Protein AF-A0A973CA90-F1 (afdb_monomer_lite)

pLDDT: mean 86.33, std 10.41, range [51.06, 96.88]

Foldseek 3Di:
DADFDWDDDQQKIWGDDDPPGHDTDIDGQPVQLVVVVVVQVVCLVVVFQAAAEEAEAPPLCLVVNLVNCQVHPDQEDEDEQDHPHDGDPDGLVVLDDLAHEYEYEQCLNPDLSNLVSQLVSSVVVRHYYYYYNDPVSCVVSPPHPGDHFYWYRGNVHIDGDD

Radius of gyration: 15.31 Å; chains: 1; bounding box: 35×30×43 Å

Structure (mmCIF, N/CA/C/O backbone):
data_AF-A0A973CA90-F1
#
_entry.id   AF-A0A973CA90-F1
#
loop_
_atom_site.group_PDB
_atom_site.id
_atom_site.type_symbol
_atom_site.label_atom_id
_atom_site.label_alt_id
_atom_site.label_comp_id
_atom_site.label_asym_id
_atom_site.label_entity_id
_atom_site.label_seq_id
_atom_site.pdbx_PDB_ins_code
_atom_site.Cartn_x
_atom_site.Cartn_y
_atom_site.Cartn_z
_atom_site.occupancy
_atom_site.B_iso_or_equiv
_atom_site.auth_seq_id
_atom_site.auth_comp_id
_atom_site.auth_asym_id
_atom_site.auth_atom_id
_atom_site.pdbx_PDB_model_num
ATOM 1 N N . MET A 1 1 ? 12.118 11.263 -13.639 1.00 51.06 1 MET A N 1
ATOM 2 C CA . MET A 1 1 ? 12.521 9.990 -14.279 1.00 51.06 1 MET A CA 1
ATOM 3 C C . MET A 1 1 ? 11.232 9.220 -14.529 1.00 51.06 1 MET A C 1
ATOM 5 O O . MET A 1 1 ? 10.429 9.176 -13.609 1.00 51.06 1 MET A O 1
ATOM 9 N N . LEU A 1 2 ? 10.962 8.745 -15.747 1.00 58.16 2 LEU A N 1
ATOM 10 C CA . LEU A 1 2 ? 9.747 7.962 -16.027 1.00 58.16 2 LEU A CA 1
ATOM 11 C C . LEU A 1 2 ? 9.905 6.545 -15.442 1.00 58.16 2 LEU A C 1
ATOM 13 O O . LEU A 1 2 ? 11.022 6.023 -15.405 1.00 58.16 2 LEU A O 1
ATOM 17 N N . GLU A 1 3 ? 8.818 5.939 -14.959 1.00 64.81 3 GLU A N 1
ATOM 18 C CA . GLU A 1 3 ? 8.842 4.562 -14.450 1.00 64.81 3 GLU A CA 1
ATOM 19 C C . GLU A 1 3 ? 9.157 3.559 -15.566 1.00 64.81 3 GLU A C 1
ATOM 21 O O . GLU A 1 3 ? 8.704 3.714 -16.702 1.00 64.81 3 GLU A O 1
ATOM 26 N N . ARG A 1 4 ? 9.914 2.501 -15.243 1.00 72.31 4 ARG A N 1
ATOM 27 C CA . ARG A 1 4 ? 10.172 1.406 -16.190 1.00 72.31 4 ARG A CA 1
ATOM 28 C C . ARG A 1 4 ? 8.860 0.677 -16.503 1.00 72.31 4 ARG A C 1
ATOM 30 O O . ARG A 1 4 ? 8.142 0.342 -15.559 1.00 72.31 4 ARG A O 1
ATOM 37 N N . PRO A 1 5 ? 8.563 0.362 -17.777 1.00 79.38 5 PRO A N 1
ATOM 38 C CA . PRO A 1 5 ? 7.422 -0.479 -18.103 1.00 79.38 5 PRO A CA 1
ATOM 39 C C . PRO A 1 5 ? 7.599 -1.868 -17.483 1.00 79.38 5 PRO A C 1
ATOM 41 O O . PRO A 1 5 ? 8.672 -2.477 -17.561 1.00 79.38 5 PRO A O 1
ATOM 44 N N . ILE A 1 6 ? 6.527 -2.370 -16.871 1.00 87.75 6 ILE A N 1
ATOM 45 C CA . ILE A 1 6 ? 6.492 -3.691 -16.246 1.00 87.75 6 ILE A CA 1
ATOM 46 C C . ILE A 1 6 ? 5.292 -4.496 -16.733 1.00 87.75 6 ILE A C 1
ATOM 48 O O . ILE A 1 6 ? 4.245 -3.934 -17.050 1.00 87.75 6 ILE A O 1
ATOM 52 N N . SER A 1 7 ? 5.425 -5.819 -16.709 1.00 90.12 7 SER A N 1
ATOM 53 C CA . SER A 1 7 ? 4.293 -6.744 -16.793 1.00 90.12 7 SER A CA 1
ATOM 54 C C . SER A 1 7 ? 4.253 -7.642 -15.561 1.00 90.12 7 SER A C 1
ATOM 56 O O . SER A 1 7 ? 5.306 -8.042 -15.055 1.00 90.12 7 SER A O 1
ATOM 58 N N . ILE A 1 8 ? 3.052 -7.992 -15.105 1.00 91.62 8 ILE A N 1
ATOM 59 C CA . ILE A 1 8 ? 2.839 -8.788 -13.892 1.00 91.62 8 ILE A CA 1
ATOM 60 C C . ILE A 1 8 ? 2.206 -10.129 -14.258 1.00 91.62 8 ILE A C 1
ATOM 62 O O . ILE A 1 8 ? 1.291 -10.202 -15.073 1.00 91.62 8 ILE A O 1
ATOM 66 N N . SER A 1 9 ? 2.719 -11.208 -13.675 1.00 90.00 9 SER A N 1
ATOM 67 C CA . SER A 1 9 ? 2.190 -12.565 -13.820 1.00 90.00 9 SER A CA 1
ATOM 68 C C . SER A 1 9 ? 2.146 -13.228 -12.448 1.00 90.00 9 SER A C 1
ATOM 70 O O . SER A 1 9 ? 3.159 -13.717 -11.941 1.00 90.00 9 SER A O 1
ATOM 72 N N . GLY A 1 10 ? 0.970 -13.193 -11.817 1.00 90.56 10 GLY A N 1
ATOM 73 C CA . GLY A 1 10 ? 0.825 -13.548 -10.407 1.00 90.56 10 GLY A CA 1
ATOM 74 C C . GLY A 1 10 ? 1.691 -12.636 -9.540 1.00 90.56 10 GLY A C 1
ATOM 75 O O . GLY A 1 10 ? 1.584 -11.419 -9.610 1.00 90.56 10 GLY A O 1
ATOM 76 N N . THR A 1 11 ? 2.594 -13.217 -8.754 1.00 93.44 11 THR A N 1
ATOM 77 C CA . THR A 1 11 ? 3.511 -12.465 -7.881 1.00 93.44 11 THR A CA 1
ATOM 78 C C . THR A 1 11 ? 4.819 -12.060 -8.562 1.00 93.44 11 THR A C 1
ATOM 80 O O . THR A 1 11 ? 5.663 -11.416 -7.941 1.00 93.44 11 THR A O 1
ATOM 83 N N . THR A 1 12 ? 5.020 -12.441 -9.827 1.00 93.94 12 THR A N 1
ATOM 84 C CA . THR A 1 12 ? 6.248 -12.141 -10.567 1.00 93.94 12 THR A CA 1
ATOM 85 C C . THR A 1 12 ? 6.097 -10.870 -11.390 1.00 93.94 12 THR A C 1
ATOM 87 O O . THR A 1 12 ? 5.182 -10.748 -12.205 1.00 93.94 12 THR A O 1
ATOM 90 N N . VAL A 1 13 ? 7.046 -9.951 -11.225 1.00 91.69 13 VAL A N 1
ATOM 91 C CA . VAL A 1 13 ? 7.187 -8.738 -12.033 1.00 91.69 13 VAL A CA 1
ATOM 92 C C . VAL A 1 13 ? 8.299 -8.933 -13.049 1.00 91.69 13 VAL A C 1
ATOM 94 O O . VAL A 1 13 ? 9.400 -9.377 -12.716 1.00 91.69 13 VAL A O 1
ATOM 97 N N . HIS A 1 14 ? 8.009 -8.572 -14.292 1.00 90.31 14 HIS A N 1
ATOM 98 C CA . HIS A 1 14 ? 8.964 -8.526 -15.385 1.00 90.31 14 HIS A CA 1
ATOM 99 C C . HIS A 1 14 ? 9.279 -7.063 -15.679 1.00 90.31 14 HIS A C 1
ATOM 101 O O . HIS A 1 14 ? 8.401 -6.316 -16.104 1.00 90.31 14 HIS A O 1
ATOM 107 N N . PHE A 1 15 ? 10.523 -6.663 -15.446 1.00 85.31 15 PHE A N 1
ATOM 108 C CA . PHE A 1 15 ? 11.026 -5.343 -15.802 1.00 85.31 15 PHE A CA 1
ATOM 109 C C . PHE A 1 15 ? 11.533 -5.394 -17.238 1.00 85.31 15 PHE A C 1
ATOM 111 O O . PHE A 1 15 ? 12.449 -6.169 -17.535 1.00 85.31 15 PHE A O 1
ATOM 118 N N . HIS A 1 16 ? 10.922 -4.603 -18.118 1.00 82.94 16 HIS A N 1
ATOM 119 C CA . HIS A 1 16 ? 11.311 -4.546 -19.521 1.00 82.94 16 HIS A CA 1
ATOM 120 C C . HIS A 1 16 ? 12.489 -3.589 -19.731 1.00 82.94 16 HIS A C 1
ATOM 122 O O . HIS A 1 16 ? 12.628 -2.587 -19.023 1.00 82.94 16 HIS A O 1
ATOM 128 N N . ALA A 1 17 ? 13.337 -3.924 -20.703 1.00 73.88 17 ALA A N 1
ATOM 129 C CA . ALA A 1 17 ? 14.469 -3.103 -21.121 1.00 73.88 17 ALA A CA 1
ATOM 130 C C . ALA A 1 17 ? 14.044 -1.680 -21.545 1.00 73.88 17 ALA A C 1
ATOM 132 O O . ALA A 1 17 ? 12.934 -1.471 -22.039 1.00 73.88 17 ALA A O 1
ATOM 133 N N . TRP A 1 18 ? 14.957 -0.718 -21.389 1.00 68.62 18 TRP A N 1
ATOM 134 C CA . TRP A 1 18 ? 14.816 0.664 -21.873 1.00 68.62 18 TRP A CA 1
ATOM 135 C C . TRP A 1 18 ? 16.086 1.089 -22.620 1.00 68.62 18 TRP A C 1
ATOM 137 O O . TRP A 1 18 ? 17.077 0.364 -22.599 1.00 68.62 18 TRP A O 1
ATOM 147 N N . ASP A 1 19 ? 16.081 2.273 -23.235 1.00 55.19 19 ASP A N 1
ATOM 148 C CA . ASP A 1 19 ? 17.021 2.738 -24.269 1.00 55.19 19 ASP A CA 1
ATOM 149 C C . ASP A 1 19 ? 18.511 2.664 -23.873 1.00 55.19 19 ASP A C 1
ATOM 151 O O . ASP A 1 19 ? 19.387 2.695 -24.736 1.00 55.19 19 ASP A O 1
ATOM 155 N N . HIS A 1 20 ? 18.815 2.518 -22.578 1.00 56.94 20 HIS A N 1
ATOM 156 C CA . HIS A 1 20 ? 20.174 2.397 -22.041 1.00 56.94 20 HIS A CA 1
ATOM 157 C C . HIS A 1 20 ? 20.393 1.211 -21.078 1.00 56.94 20 HIS A C 1
ATOM 159 O O . HIS A 1 20 ? 21.492 1.068 -20.548 1.00 56.94 20 HIS A O 1
ATOM 165 N N . ASP A 1 21 ? 19.386 0.360 -20.845 1.00 57.66 21 ASP A N 1
ATOM 166 C CA . ASP A 1 21 ? 19.484 -0.826 -19.981 1.00 57.66 21 ASP A CA 1
ATOM 167 C C . ASP A 1 21 ? 18.847 -2.033 -20.684 1.00 57.66 21 ASP A C 1
ATOM 169 O O . ASP A 1 21 ? 17.631 -2.099 -20.867 1.00 57.66 21 ASP A O 1
ATOM 173 N N . THR A 1 22 ? 19.687 -2.965 -21.136 1.00 54.91 22 THR A N 1
ATOM 174 C CA . THR A 1 22 ? 19.322 -4.051 -22.063 1.00 54.91 22 THR A CA 1
ATOM 175 C C . THR A 1 22 ? 18.826 -5.321 -21.366 1.00 54.91 22 THR A C 1
ATOM 177 O O . THR A 1 22 ? 18.428 -6.279 -22.032 1.00 54.91 22 THR A O 1
ATOM 180 N N . GLY A 1 23 ? 18.836 -5.357 -20.032 1.00 62.25 23 GLY A N 1
ATOM 181 C CA . GLY A 1 23 ? 18.444 -6.527 -19.255 1.00 62.25 23 GLY A CA 1
ATOM 182 C C . GLY A 1 23 ? 16.948 -6.576 -18.955 1.00 62.25 23 GLY A C 1
ATOM 183 O O . GLY A 1 23 ? 16.431 -5.765 -18.190 1.00 62.25 23 GLY A O 1
ATOM 184 N N . ASN A 1 24 ? 16.254 -7.593 -19.471 1.00 71.50 24 ASN A N 1
ATOM 185 C CA . ASN A 1 24 ? 14.981 -8.003 -18.881 1.00 71.50 24 ASN A CA 1
ATOM 186 C C . ASN A 1 24 ? 15.274 -8.705 -17.552 1.00 71.50 24 ASN A C 1
ATOM 188 O O . ASN A 1 24 ? 15.920 -9.755 -17.527 1.00 71.50 24 ASN A O 1
ATOM 192 N N . HIS A 1 25 ? 14.769 -8.158 -16.452 1.00 83.31 25 HIS A N 1
ATOM 193 C CA . HIS A 1 25 ? 14.939 -8.749 -15.127 1.00 83.31 25 HIS A CA 1
ATOM 194 C C . HIS A 1 25 ? 13.590 -9.170 -14.560 1.00 83.31 25 HIS A C 1
ATOM 196 O O . HIS A 1 25 ? 12.571 -8.520 -14.788 1.00 83.31 25 HIS A O 1
ATOM 202 N N . LYS A 1 26 ? 13.581 -10.279 -13.821 1.00 88.62 26 LYS A N 1
ATOM 203 C CA . LYS A 1 26 ? 12.391 -10.770 -13.126 1.00 88.62 26 LYS A CA 1
ATOM 204 C C . LYS A 1 26 ? 12.610 -10.699 -11.626 1.00 88.62 26 LYS A C 1
ATOM 206 O O . LYS A 1 26 ? 13.701 -11.007 -11.149 1.00 88.62 26 LYS A O 1
ATOM 211 N N . HIS A 1 27 ? 11.565 -10.335 -10.900 1.00 90.38 27 HIS A N 1
ATOM 212 C CA . HIS A 1 27 ? 11.535 -10.398 -9.446 1.00 90.38 27 HIS A CA 1
ATOM 213 C C . HIS A 1 27 ? 10.233 -11.057 -9.001 1.00 90.38 27 HIS A C 1
ATOM 215 O O . HIS A 1 27 ? 9.169 -10.701 -9.501 1.00 90.38 27 HIS A O 1
ATOM 221 N N . ASP A 1 28 ? 10.319 -12.023 -8.090 1.00 93.38 28 ASP A N 1
ATOM 222 C CA . ASP A 1 28 ? 9.153 -12.718 -7.547 1.00 93.38 28 ASP A CA 1
ATOM 223 C C . ASP A 1 28 ? 8.871 -12.242 -6.120 1.00 93.38 28 ASP A C 1
ATOM 225 O O . ASP A 1 28 ? 9.623 -12.546 -5.195 1.00 93.38 28 ASP A O 1
ATOM 229 N N . PHE A 1 29 ? 7.755 -11.535 -5.953 1.00 94.88 29 PHE A N 1
ATOM 230 C CA . PHE A 1 29 ? 7.283 -11.006 -4.675 1.00 94.88 29 PHE A CA 1
ATOM 231 C C . PHE A 1 29 ? 6.492 -12.036 -3.856 1.00 94.88 29 PHE A C 1
ATOM 233 O O . PHE A 1 29 ? 5.870 -11.678 -2.859 1.00 94.88 29 PHE A O 1
ATOM 240 N N . LYS A 1 30 ? 6.475 -13.324 -4.231 1.00 95.00 30 LYS A N 1
ATOM 241 C CA . LYS A 1 30 ? 5.654 -14.350 -3.562 1.00 95.00 30 LYS A CA 1
ATOM 242 C C . LYS A 1 30 ? 5.799 -14.358 -2.041 1.00 95.00 30 LYS A C 1
ATOM 244 O O . LYS A 1 30 ? 4.798 -14.422 -1.331 1.00 95.00 30 LYS A O 1
ATOM 249 N N . LYS A 1 31 ? 7.036 -14.294 -1.540 1.00 95.25 31 LYS A N 1
ATOM 250 C CA . LYS A 1 31 ? 7.311 -14.284 -0.093 1.00 95.25 31 LYS A CA 1
ATOM 251 C C . LYS A 1 31 ? 6.812 -13.003 0.575 1.00 95.25 31 LYS A C 1
ATOM 253 O O . LYS A 1 31 ? 6.292 -13.064 1.685 1.00 95.25 31 LYS A O 1
ATOM 258 N N . ASP A 1 32 ? 6.923 -11.877 -0.117 1.00 95.75 32 ASP A N 1
ATOM 259 C CA . ASP A 1 32 ? 6.518 -10.563 0.383 1.00 95.75 32 ASP A CA 1
ATOM 260 C C . ASP A 1 32 ? 4.994 -10.454 0.460 1.00 95.75 32 ASP A C 1
ATOM 262 O O . ASP A 1 32 ? 4.455 -10.015 1.475 1.00 95.75 32 ASP A O 1
ATOM 266 N N . VAL A 1 33 ? 4.294 -10.958 -0.564 1.00 95.31 33 VAL A N 1
ATOM 267 C CA . VAL A 1 33 ? 2.831 -11.089 -0.569 1.00 95.31 33 VAL A CA 1
ATOM 268 C C . VAL A 1 33 ? 2.378 -11.994 0.576 1.00 95.31 33 VAL A C 1
ATOM 270 O O . VAL A 1 33 ? 1.536 -11.589 1.369 1.00 95.31 33 VAL A O 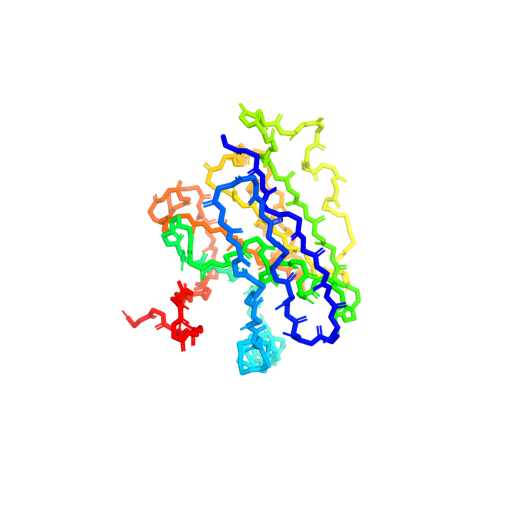1
ATOM 273 N N . GLN A 1 34 ? 2.976 -13.182 0.737 1.00 94.69 34 GLN A N 1
ATOM 274 C CA . GLN A 1 34 ? 2.638 -14.103 1.834 1.00 94.69 34 GLN A CA 1
ATOM 275 C C . GLN A 1 34 ? 2.848 -13.477 3.218 1.00 94.69 34 GLN A C 1
ATOM 277 O O . GLN A 1 34 ? 2.018 -13.648 4.118 1.00 94.69 34 GLN A O 1
ATOM 282 N N . MET A 1 35 ? 3.945 -12.741 3.394 1.00 94.75 35 MET A N 1
ATOM 283 C CA . MET A 1 35 ? 4.223 -12.032 4.634 1.00 94.75 35 MET A CA 1
ATOM 284 C C . MET A 1 35 ? 3.173 -10.952 4.905 1.00 94.75 35 MET A C 1
ATOM 286 O O . MET A 1 35 ? 2.634 -10.902 6.012 1.00 94.75 35 MET A O 1
ATOM 290 N N . LEU A 1 36 ? 2.850 -10.120 3.912 1.00 94.81 36 LEU A N 1
ATOM 291 C CA . LEU A 1 36 ? 1.846 -9.072 4.070 1.00 94.81 36 LEU A CA 1
ATOM 292 C C . LEU A 1 36 ? 0.455 -9.660 4.342 1.00 94.81 36 LEU A C 1
ATOM 294 O O . LEU A 1 36 ? -0.215 -9.209 5.266 1.00 94.81 36 LEU A O 1
ATOM 298 N N . SER A 1 37 ? 0.050 -10.718 3.634 1.00 92.88 37 SER A N 1
ATOM 299 C CA . SER A 1 37 ? -1.210 -11.426 3.898 1.00 92.88 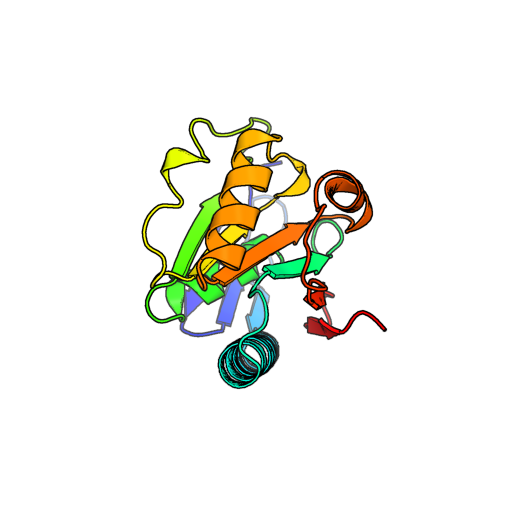37 SER A CA 1
ATOM 300 C C . SER A 1 37 ? -1.278 -11.966 5.327 1.00 92.88 37 SER A C 1
ATOM 302 O O . SER A 1 37 ? -2.325 -11.884 5.967 1.00 92.88 37 SER A O 1
ATOM 304 N N . THR A 1 38 ? -0.161 -12.472 5.859 1.00 93.00 38 THR A N 1
ATOM 305 C CA . THR A 1 38 ? -0.075 -12.930 7.256 1.00 93.00 38 THR A CA 1
ATOM 306 C C . THR A 1 38 ? -0.240 -11.765 8.233 1.00 93.00 38 THR A C 1
ATOM 308 O O . THR A 1 38 ? -0.975 -11.878 9.212 1.00 93.00 38 THR A O 1
ATOM 311 N N . VAL A 1 39 ? 0.409 -10.626 7.967 1.00 92.69 39 VAL A N 1
ATOM 312 C CA . VAL A 1 39 ? 0.262 -9.402 8.772 1.00 92.69 39 VAL A CA 1
ATOM 313 C C . VAL A 1 39 ? -1.189 -8.926 8.770 1.00 92.69 39 VAL A C 1
ATOM 315 O O . VAL A 1 39 ? -1.758 -8.736 9.840 1.00 92.69 39 VAL A O 1
ATOM 318 N N . ILE A 1 40 ? -1.797 -8.799 7.591 1.00 90.94 40 ILE A N 1
ATOM 319 C CA . ILE A 1 40 ? -3.189 -8.374 7.432 1.00 90.94 40 ILE A CA 1
ATOM 320 C C . ILE A 1 40 ? -4.125 -9.326 8.185 1.00 90.94 40 ILE A C 1
ATOM 322 O O . ILE A 1 40 ? -4.928 -8.872 8.996 1.00 90.94 40 ILE A O 1
ATOM 326 N N . SER A 1 41 ? -3.979 -10.640 7.992 1.00 90.00 41 SER A N 1
ATOM 327 C CA . SER A 1 41 ? -4.808 -11.650 8.670 1.00 90.00 41 SER A CA 1
ATOM 328 C C . SER A 1 41 ? -4.723 -11.536 10.193 1.00 90.00 41 SER A C 1
ATOM 330 O O . SER A 1 41 ? -5.746 -11.573 10.871 1.00 90.00 41 SER A O 1
ATOM 332 N N . ASN A 1 42 ? -3.521 -11.324 10.737 1.00 88.69 42 ASN A N 1
ATOM 333 C CA . ASN A 1 42 ? -3.342 -11.116 12.173 1.00 88.69 42 ASN A CA 1
ATOM 334 C C . ASN A 1 42 ? -4.061 -9.852 12.661 1.00 88.69 42 ASN A C 1
ATOM 336 O O . ASN A 1 42 ? -4.731 -9.914 13.686 1.00 88.69 42 ASN A O 1
ATOM 340 N N . LEU A 1 43 ? -3.987 -8.744 11.912 1.00 87.56 43 LEU A N 1
ATOM 341 C CA . LEU A 1 43 ? -4.681 -7.496 12.255 1.00 87.56 43 LEU A CA 1
ATOM 342 C C . LEU A 1 43 ? -6.210 -7.650 12.237 1.00 87.56 43 LEU A C 1
ATOM 344 O O . LEU A 1 43 ? -6.900 -7.032 13.049 1.00 87.56 43 LEU A O 1
ATOM 348 N N . PHE A 1 44 ? -6.749 -8.484 11.339 1.00 84.75 44 PHE A N 1
ATOM 349 C CA . PHE A 1 44 ? -8.169 -8.847 11.344 1.00 84.75 44 PHE A CA 1
ATOM 350 C C . PHE A 1 44 ? -8.554 -9.665 12.585 1.00 84.75 44 PHE A C 1
ATOM 352 O O . PHE A 1 44 ? -9.599 -9.398 13.172 1.00 84.75 44 PHE A O 1
ATOM 359 N N . ILE A 1 45 ? -7.715 -10.614 13.013 1.00 85.56 45 ILE A N 1
ATOM 360 C CA . ILE A 1 45 ? -7.970 -11.458 14.194 1.00 85.56 45 ILE A CA 1
ATOM 36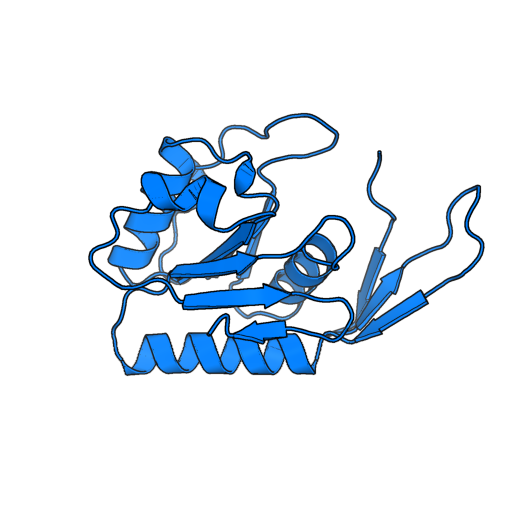1 C C . ILE A 1 45 ? -7.923 -10.642 15.492 1.00 85.56 45 ILE A C 1
ATOM 363 O O . ILE A 1 45 ? -8.753 -10.842 16.375 1.00 85.56 45 ILE A O 1
ATOM 367 N N . THR A 1 46 ? -6.972 -9.713 15.621 1.00 81.69 46 THR A N 1
ATOM 368 C CA . THR A 1 46 ? -6.787 -8.907 16.840 1.00 81.69 46 THR A CA 1
ATOM 369 C C . THR A 1 46 ? -7.736 -7.714 16.943 1.00 81.69 46 THR A C 1
ATOM 371 O O . THR A 1 46 ? -7.668 -6.980 17.926 1.00 81.69 46 THR A O 1
ATOM 374 N N . ASN A 1 47 ? -8.604 -7.502 15.946 1.00 73.56 47 ASN A N 1
ATOM 375 C CA . ASN A 1 47 ? -9.486 -6.336 15.824 1.00 73.56 47 ASN A CA 1
ATOM 376 C C . ASN A 1 47 ? -8.753 -4.991 16.026 1.00 73.56 47 ASN A C 1
ATOM 378 O O . ASN A 1 47 ? -9.302 -4.030 16.562 1.00 73.56 47 ASN A O 1
ATOM 382 N N . SER A 1 48 ? -7.484 -4.937 15.624 1.00 69.81 48 SER A N 1
ATOM 383 C CA . SER A 1 48 ? -6.653 -3.736 15.694 1.00 69.81 48 SER A CA 1
ATOM 384 C C . SER A 1 48 ? -6.815 -2.897 14.428 1.00 69.81 48 SER A C 1
ATOM 386 O O . SER A 1 48 ? -7.145 -3.427 13.363 1.00 69.81 48 SER A O 1
ATOM 388 N N . GLY A 1 49 ? -6.535 -1.593 14.520 1.00 71.81 49 GLY A N 1
ATOM 389 C CA . GLY A 1 49 ? -6.485 -0.714 13.350 1.00 71.81 49 GLY A CA 1
ATOM 390 C C . GLY A 1 49 ? -5.544 -1.271 12.277 1.00 71.81 49 GLY A C 1
ATOM 391 O O . GLY A 1 49 ? -4.431 -1.700 12.582 1.00 71.81 49 GLY A O 1
ATOM 392 N N . LYS A 1 50 ? -5.994 -1.304 11.018 1.00 87.50 50 LYS A N 1
ATOM 393 C CA . LYS A 1 50 ? -5.300 -2.022 9.934 1.00 87.50 50 LYS A CA 1
ATOM 394 C C . LYS A 1 50 ? -4.494 -1.075 9.049 1.00 87.50 50 LYS A C 1
ATOM 396 O O . LYS A 1 50 ? -4.653 -1.064 7.829 1.00 87.50 50 LYS A O 1
ATOM 401 N N . LEU A 1 51 ? -3.658 -0.266 9.696 1.00 91.50 51 LEU A N 1
ATOM 402 C CA . LEU A 1 51 ? -2.721 0.641 9.043 1.00 91.50 51 LEU A CA 1
ATOM 403 C C . LEU A 1 51 ? -1.333 -0.006 8.990 1.00 91.50 51 LEU A C 1
ATOM 405 O O . LEU A 1 51 ? -0.735 -0.307 10.026 1.00 91.50 51 LEU A O 1
ATOM 409 N N . ILE A 1 52 ? -0.836 -0.230 7.778 1.00 93.94 52 ILE A N 1
ATOM 410 C CA . ILE A 1 52 ? 0.465 -0.846 7.521 1.00 93.94 52 ILE A CA 1
ATOM 411 C C . ILE A 1 52 ? 1.328 0.167 6.779 1.00 93.94 52 ILE A C 1
ATOM 413 O O . ILE A 1 52 ? 0.960 0.620 5.701 1.00 93.94 52 ILE A O 1
ATOM 417 N N . CYS A 1 53 ? 2.492 0.490 7.329 1.00 94.06 53 CYS A N 1
ATOM 418 C CA . CYS A 1 53 ? 3.459 1.391 6.716 1.00 94.06 53 CYS A CA 1
ATOM 419 C C . CYS A 1 53 ? 4.648 0.573 6.212 1.00 94.06 53 CYS A C 1
ATOM 421 O O . CYS A 1 53 ? 5.311 -0.111 6.994 1.00 94.06 53 CYS A O 1
ATOM 423 N N . ILE A 1 54 ? 4.926 0.633 4.912 1.00 95.81 54 ILE A N 1
ATOM 424 C CA . ILE A 1 54 ? 6.048 -0.056 4.277 1.00 95.81 54 ILE A CA 1
ATOM 425 C C . ILE A 1 54 ? 7.077 0.978 3.835 1.00 95.81 54 ILE A C 1
ATOM 427 O O . ILE A 1 54 ? 6.893 1.694 2.853 1.00 95.81 54 ILE A O 1
ATOM 431 N N . GLU A 1 55 ? 8.193 1.013 4.551 1.00 95.25 55 GLU A N 1
ATOM 432 C CA . GLU A 1 55 ? 9.337 1.853 4.228 1.00 95.25 55 GLU A CA 1
ATOM 433 C C . GLU A 1 55 ? 10.214 1.203 3.154 1.00 95.25 55 GLU A C 1
ATOM 435 O O . GLU A 1 55 ? 10.582 0.028 3.252 1.00 95.25 55 GLU A O 1
ATOM 440 N N . GLY A 1 56 ? 10.648 1.975 2.163 1.00 93.81 56 GLY A N 1
ATOM 441 C CA . GLY A 1 56 ? 11.628 1.518 1.189 1.00 93.81 56 GLY A CA 1
ATOM 442 C C . GLY A 1 56 ? 12.316 2.665 0.460 1.00 93.81 56 GLY A C 1
ATOM 443 O O . GLY A 1 56 ? 11.665 3.534 -0.114 1.00 93.81 56 GLY A O 1
ATOM 444 N N . ARG A 1 57 ? 13.650 2.610 0.401 1.00 90.88 57 ARG A N 1
ATOM 445 C CA . ARG A 1 57 ? 14.459 3.564 -0.376 1.00 90.88 57 ARG A CA 1
ATOM 446 C C . ARG A 1 57 ? 14.063 3.564 -1.862 1.00 90.88 57 ARG A C 1
ATOM 448 O O . ARG A 1 57 ? 13.606 2.528 -2.358 1.00 90.88 57 ARG A O 1
ATOM 455 N N . PRO A 1 58 ? 14.323 4.656 -2.603 1.00 87.94 58 PRO A N 1
ATOM 456 C CA . PRO A 1 58 ? 14.190 4.671 -4.057 1.00 87.94 58 PRO A CA 1
ATOM 457 C C . PRO A 1 58 ? 14.829 3.438 -4.713 1.00 87.94 58 PRO A C 1
ATOM 459 O O . PRO A 1 58 ? 15.958 3.050 -4.399 1.00 87.94 58 PRO A O 1
ATOM 462 N N . GLY A 1 59 ? 14.080 2.778 -5.601 1.00 85.88 59 GLY A N 1
ATOM 463 C CA . GLY A 1 59 ? 14.520 1.552 -6.276 1.00 85.88 59 GLY A CA 1
ATOM 464 C C . GLY A 1 59 ? 14.473 0.266 -5.435 1.00 85.88 59 GLY A C 1
ATOM 465 O O . GLY A 1 59 ? 15.048 -0.743 -5.854 1.00 85.88 59 GLY A O 1
ATOM 466 N N . SER A 1 60 ? 13.810 0.259 -4.270 1.00 90.19 60 SER A N 1
ATOM 467 C CA . SER A 1 60 ? 13.553 -0.969 -3.494 1.00 90.19 60 SER A CA 1
ATOM 468 C C . SER A 1 60 ? 12.484 -1.877 -4.109 1.00 90.19 60 SER A C 1
ATOM 470 O O . SER A 1 60 ? 12.425 -3.049 -3.751 1.00 90.19 60 SER A O 1
ATOM 472 N N . GLY A 1 61 ? 11.671 -1.347 -5.030 1.00 90.81 61 GLY A N 1
ATOM 473 C CA . GLY A 1 61 ? 10.574 -2.068 -5.676 1.00 90.81 61 GLY A CA 1
ATOM 474 C C . GLY A 1 61 ? 9.180 -1.763 -5.122 1.00 90.81 61 GLY A C 1
ATOM 475 O O . GLY A 1 61 ? 8.275 -2.528 -5.427 1.00 90.81 61 GLY A O 1
ATOM 476 N N . LYS A 1 62 ? 8.987 -0.676 -4.351 1.00 93.62 62 LYS A N 1
ATOM 477 C CA . LYS A 1 62 ? 7.685 -0.289 -3.758 1.00 93.62 62 LYS A CA 1
ATOM 478 C C . LYS A 1 62 ? 6.543 -0.284 -4.779 1.00 93.62 62 LYS A C 1
ATOM 480 O O . LYS A 1 62 ? 5.631 -1.087 -4.643 1.00 93.62 62 LYS A O 1
ATOM 485 N N . SER A 1 63 ? 6.658 0.501 -5.846 1.00 92.88 63 SER A N 1
ATOM 486 C CA . SER A 1 63 ? 5.621 0.637 -6.880 1.00 92.88 63 SER A CA 1
ATOM 487 C C . SER A 1 63 ? 5.348 -0.668 -7.632 1.00 92.88 63 SER A C 1
ATOM 489 O O . SER A 1 63 ? 4.208 -1.014 -7.933 1.00 92.88 63 SER A O 1
ATOM 491 N N . ALA A 1 64 ? 6.391 -1.470 -7.882 1.00 93.12 64 ALA A N 1
ATOM 492 C CA . ALA A 1 64 ? 6.234 -2.803 -8.464 1.00 93.12 64 ALA A CA 1
ATOM 493 C C . ALA A 1 64 ? 5.481 -3.750 -7.513 1.00 93.12 64 ALA A C 1
ATOM 495 O O . ALA A 1 64 ? 4.592 -4.479 -7.948 1.00 93.12 64 ALA A O 1
ATOM 496 N N . PHE A 1 65 ? 5.803 -3.709 -6.219 1.00 95.00 65 PHE A N 1
ATOM 497 C CA . PHE A 1 65 ? 5.101 -4.470 -5.192 1.00 95.00 65 PHE A CA 1
ATOM 498 C C . PHE A 1 65 ? 3.645 -4.007 -5.048 1.00 95.00 65 PHE A C 1
ATOM 500 O O . PHE A 1 65 ? 2.754 -4.848 -4.994 1.00 95.00 65 PHE A O 1
ATOM 507 N N . ALA A 1 66 ? 3.383 -2.699 -5.089 1.00 95.12 66 ALA A N 1
ATOM 508 C CA . ALA A 1 66 ? 2.044 -2.109 -5.059 1.00 95.12 66 ALA A CA 1
ATOM 509 C C . ALA A 1 66 ? 1.152 -2.673 -6.173 1.00 95.12 66 ALA A C 1
ATOM 511 O O . ALA A 1 66 ? 0.064 -3.188 -5.916 1.00 95.12 66 ALA A O 1
ATOM 512 N N . LYS A 1 67 ? 1.669 -2.673 -7.407 1.00 94.50 67 LYS A N 1
ATOM 513 C CA . LYS A 1 67 ? 0.975 -3.220 -8.579 1.00 94.50 67 LYS A CA 1
ATOM 514 C C . LYS A 1 67 ? 0.779 -4.739 -8.472 1.00 94.50 67 LYS A C 1
ATOM 516 O O . LYS A 1 67 ? -0.255 -5.256 -8.890 1.00 94.50 67 LYS A O 1
ATOM 521 N N . VAL A 1 68 ? 1.719 -5.474 -7.863 1.00 95.44 68 VAL A N 1
ATOM 522 C CA . VAL A 1 68 ? 1.521 -6.906 -7.561 1.00 95.44 68 VAL A CA 1
ATOM 523 C C . VAL A 1 68 ? 0.369 -7.099 -6.582 1.00 95.44 68 VAL A C 1
ATOM 525 O O . VAL A 1 68 ? -0.493 -7.942 -6.832 1.00 95.44 68 VAL A O 1
ATOM 528 N N . LEU A 1 69 ? 0.323 -6.324 -5.499 1.00 94.81 69 LEU A N 1
ATOM 529 C CA . LEU A 1 69 ? -0.733 -6.417 -4.492 1.00 94.81 69 LEU A CA 1
ATOM 530 C C . LEU A 1 69 ? -2.111 -6.090 -5.069 1.00 94.81 69 LEU A C 1
ATOM 532 O O . LEU A 1 69 ? -3.072 -6.782 -4.747 1.00 94.81 69 LEU A O 1
ATOM 536 N N . GLU A 1 70 ? -2.207 -5.097 -5.953 1.00 95.19 70 GLU A N 1
ATOM 537 C CA . GLU A 1 70 ? -3.445 -4.806 -6.682 1.00 95.19 70 GLU A CA 1
ATOM 538 C C . GLU A 1 70 ? -3.850 -5.966 -7.601 1.00 95.19 70 GLU A C 1
ATOM 540 O O . GLU A 1 70 ? -5.001 -6.390 -7.591 1.00 95.19 70 GLU A O 1
ATOM 545 N N . SER A 1 71 ? -2.904 -6.527 -8.360 1.00 92.31 71 SER A N 1
ATOM 546 C CA . SER A 1 71 ? -3.202 -7.594 -9.327 1.00 92.31 71 SER A CA 1
ATOM 547 C C . SER A 1 71 ? -3.543 -8.951 -8.697 1.00 92.31 71 SER A C 1
ATOM 549 O O . SER A 1 71 ? -4.207 -9.772 -9.327 1.00 92.31 71 SER A O 1
ATOM 551 N N . THR A 1 72 ? -3.049 -9.218 -7.484 1.00 88.19 72 THR A N 1
ATOM 552 C CA . THR A 1 72 ? -3.168 -10.529 -6.821 1.00 88.19 72 THR A CA 1
ATOM 553 C C . THR A 1 72 ? -4.110 -10.521 -5.625 1.00 88.19 72 THR A C 1
ATOM 555 O O . THR A 1 72 ? -4.596 -11.580 -5.232 1.00 88.19 72 THR A O 1
ATOM 558 N N . GLY A 1 73 ? -4.353 -9.354 -5.029 1.00 81.88 73 GLY A N 1
ATOM 559 C CA . GLY A 1 73 ? -5.196 -9.208 -3.856 1.00 81.88 73 GLY A CA 1
ATOM 560 C C . GLY A 1 73 ? -6.679 -9.151 -4.204 1.00 81.88 73 GLY A C 1
ATOM 561 O O . GLY A 1 73 ? -7.105 -8.434 -5.109 1.00 81.88 73 GLY A O 1
ATOM 562 N N . GLU A 1 74 ? -7.492 -9.877 -3.443 1.00 78.62 74 GLU A N 1
ATOM 563 C CA . GLU A 1 74 ? -8.941 -9.742 -3.526 1.00 78.62 74 GLU A CA 1
ATOM 564 C C . GLU A 1 74 ? -9.355 -8.376 -2.964 1.00 78.62 74 GLU A C 1
ATOM 566 O O . GLU A 1 74 ? -9.037 -8.047 -1.821 1.00 78.62 74 GLU A O 1
ATOM 571 N N . LYS A 1 75 ? -10.060 -7.573 -3.773 1.00 89.12 75 LYS A N 1
ATOM 572 C CA . LYS A 1 75 ? -10.506 -6.216 -3.405 1.00 89.12 75 LYS A CA 1
ATOM 573 C C . LYS A 1 75 ? -9.359 -5.307 -2.940 1.00 89.12 75 LYS A C 1
ATOM 575 O O . LYS A 1 75 ? -9.500 -4.564 -1.968 1.00 89.12 75 LYS A O 1
ATOM 580 N N . CYS A 1 76 ? -8.238 -5.340 -3.653 1.00 93.50 76 CYS A N 1
ATOM 581 C CA . CYS A 1 76 ? -7.183 -4.342 -3.519 1.00 93.50 76 CYS A CA 1
ATOM 582 C C . CYS A 1 76 ? -7.356 -3.233 -4.563 1.00 93.50 76 CYS A C 1
ATOM 584 O O . CYS A 1 76 ? -7.738 -3.507 -5.699 1.00 93.50 76 CYS A O 1
ATOM 586 N N . LYS A 1 77 ? -7.062 -1.986 -4.188 1.00 95.56 77 LYS A N 1
ATOM 587 C CA . LYS A 1 77 ? -6.980 -0.854 -5.122 1.00 95.56 77 LYS A CA 1
ATOM 588 C C . LYS A 1 77 ? -5.695 -0.076 -4.893 1.00 95.56 77 LYS A C 1
ATOM 590 O O 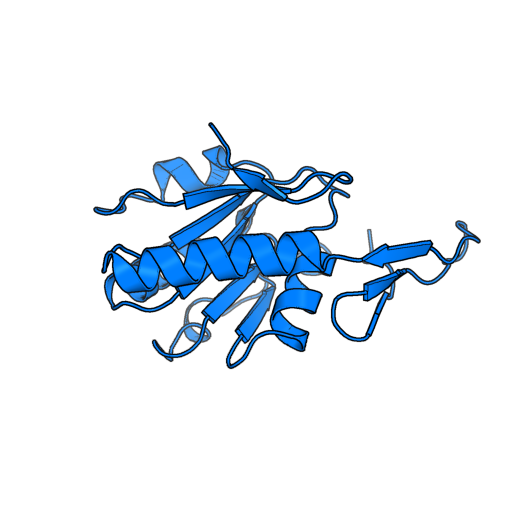. LYS A 1 77 ? -5.432 0.341 -3.762 1.00 95.56 77 LYS A O 1
ATOM 595 N N . LEU A 1 78 ? -4.928 0.129 -5.958 1.00 94.88 78 LEU A N 1
ATOM 596 C CA . LEU A 1 78 ? -3.771 1.011 -5.955 1.00 94.88 78 LEU A CA 1
ATOM 597 C C . LEU A 1 78 ? -4.219 2.461 -6.151 1.00 94.88 78 LEU A C 1
ATOM 599 O O . LEU A 1 78 ? -5.076 2.776 -6.978 1.00 94.88 78 LEU A O 1
ATOM 603 N N . ILE A 1 79 ? -3.628 3.350 -5.368 1.00 94.38 79 ILE A N 1
ATOM 604 C CA . ILE A 1 79 ? -3.783 4.790 -5.470 1.00 94.38 79 ILE A CA 1
ATOM 605 C C . ILE A 1 79 ? -2.382 5.387 -5.521 1.00 94.38 79 ILE A C 1
ATOM 607 O O . ILE A 1 79 ? -1.682 5.428 -4.511 1.00 94.38 79 ILE A O 1
ATOM 611 N N . ASP A 1 80 ? -2.001 5.894 -6.686 1.00 90.94 80 ASP A N 1
ATOM 612 C CA . ASP A 1 80 ? -0.783 6.683 -6.835 1.00 90.94 80 ASP A CA 1
ATOM 613 C C . ASP A 1 80 ? -1.075 8.132 -6.421 1.00 90.94 80 ASP A C 1
ATOM 615 O O . ASP A 1 80 ? -1.935 8.790 -7.024 1.00 90.94 80 ASP A O 1
ATOM 619 N N . VAL A 1 81 ? -0.374 8.644 -5.402 1.00 89.31 81 VAL A N 1
ATOM 620 C CA . VAL A 1 81 ? -0.463 10.071 -5.030 1.00 89.31 81 VAL A CA 1
ATOM 621 C C . VAL A 1 81 ? 0.523 10.937 -5.803 1.00 89.31 81 VAL A C 1
ATOM 623 O O . VAL A 1 81 ? 0.361 12.153 -5.848 1.00 89.31 81 VAL A O 1
ATOM 626 N N . PHE A 1 82 ? 1.523 10.339 -6.451 1.00 85.94 82 PHE A N 1
ATOM 627 C CA . PHE A 1 82 ? 2.552 11.065 -7.180 1.00 85.94 82 PHE A CA 1
ATOM 628 C C . PHE A 1 82 ? 2.892 10.362 -8.491 1.00 85.94 82 PHE A C 1
ATOM 630 O O . PHE A 1 82 ? 3.314 9.212 -8.509 1.00 85.94 82 PHE A O 1
ATOM 637 N N . ILE A 1 83 ? 2.722 11.057 -9.617 1.00 83.19 83 ILE A N 1
ATOM 638 C CA . ILE A 1 83 ? 3.019 10.512 -10.944 1.00 83.19 83 ILE A CA 1
ATOM 639 C C . ILE A 1 83 ? 3.843 11.527 -11.725 1.00 83.19 83 ILE A C 1
ATOM 641 O O . ILE A 1 83 ? 3.439 12.672 -11.929 1.00 83.19 83 ILE A O 1
ATOM 645 N N . SER A 1 84 ? 5.000 11.090 -12.227 1.00 82.62 84 SER A N 1
ATOM 646 C CA . SER A 1 84 ? 5.835 11.874 -13.150 1.00 82.62 84 SER A CA 1
ATOM 647 C C . SER A 1 84 ? 6.161 13.293 -12.652 1.00 82.62 84 SER A C 1
ATOM 649 O O . SER A 1 84 ? 6.168 14.247 -13.431 1.00 82.62 84 SER A O 1
ATOM 651 N N . GLY A 1 85 ? 6.455 13.438 -11.356 1.00 81.06 85 GLY A N 1
ATOM 652 C CA . GLY A 1 85 ? 6.853 14.722 -10.773 1.00 81.06 85 GLY A CA 1
ATOM 653 C C . GLY A 1 85 ? 5.694 15.593 -10.284 1.00 81.06 85 GLY A C 1
ATOM 654 O O . GLY A 1 85 ? 5.923 16.760 -9.973 1.00 81.06 85 GLY A O 1
ATOM 655 N N . LYS A 1 86 ? 4.462 15.073 -10.263 1.00 83.94 86 LYS A N 1
ATOM 656 C CA . LYS A 1 86 ? 3.267 15.825 -9.869 1.00 83.94 86 LYS A CA 1
ATOM 657 C C . LYS A 1 86 ? 2.419 15.032 -8.887 1.00 83.94 86 LYS A C 1
ATOM 659 O O . LYS A 1 86 ? 2.174 13.849 -9.114 1.00 83.94 86 LYS A O 1
ATOM 664 N N . THR A 1 87 ? 1.923 15.713 -7.858 1.00 84.25 87 THR A N 1
A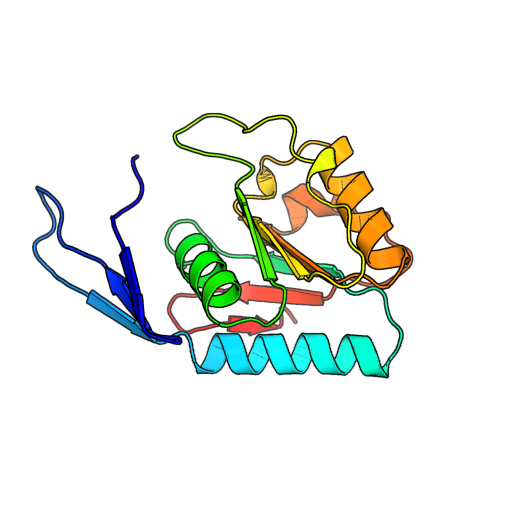TOM 665 C CA . THR A 1 87 ? 0.872 15.177 -6.991 1.00 84.25 87 THR A CA 1
ATOM 666 C C . THR A 1 87 ? -0.406 14.983 -7.803 1.00 84.25 87 THR A C 1
ATOM 668 O O . THR A 1 87 ? -0.770 15.830 -8.625 1.00 84.25 87 THR A O 1
ATOM 671 N N . VAL A 1 88 ? -1.059 13.844 -7.610 1.00 83.12 88 VAL A N 1
ATOM 672 C CA . VAL A 1 88 ? -2.340 13.504 -8.225 1.00 83.12 88 VAL A CA 1
ATOM 673 C C . VAL A 1 88 ? -3.438 13.952 -7.273 1.00 83.12 88 VAL A C 1
ATOM 675 O O . VAL A 1 88 ? -3.442 13.529 -6.129 1.00 83.12 88 VAL A O 1
ATOM 678 N N . GLU A 1 89 ? -4.394 14.748 -7.746 1.00 78.06 89 GLU A N 1
ATOM 679 C CA . GLU A 1 89 ? -5.556 15.173 -6.956 1.00 78.06 89 GLU A CA 1
ATOM 680 C C . GLU A 1 89 ? -6.850 15.080 -7.788 1.00 78.06 89 GLU A C 1
ATOM 682 O O . GLU A 1 89 ? -6.796 15.253 -9.012 1.00 78.06 89 GLU A O 1
ATOM 687 N N . PRO A 1 90 ? -8.020 14.817 -7.171 1.00 77.81 90 PRO A N 1
ATOM 688 C CA . PRO A 1 90 ? -8.217 14.545 -5.745 1.00 77.81 90 PRO A CA 1
ATOM 689 C C . PRO A 1 90 ? -7.945 13.071 -5.393 1.00 77.81 90 PRO A C 1
ATOM 691 O O . PRO A 1 90 ? -8.416 12.166 -6.094 1.00 77.81 90 PRO A O 1
ATOM 694 N N . VAL A 1 91 ? -7.214 12.802 -4.305 1.00 81.31 91 VAL A N 1
ATOM 695 C CA . VAL A 1 91 ? -6.964 11.418 -3.844 1.00 81.31 91 VAL A CA 1
ATOM 696 C C . VAL A 1 91 ? -7.879 10.979 -2.705 1.00 81.31 91 VAL A C 1
ATOM 698 O O . VAL A 1 91 ? -8.402 9.866 -2.767 1.00 81.31 91 VAL A O 1
ATOM 701 N N . ALA A 1 92 ? -8.124 11.819 -1.698 1.00 81.25 92 ALA A N 1
ATOM 702 C CA . ALA A 1 92 ? -8.903 11.428 -0.519 1.00 81.25 92 ALA A CA 1
ATOM 703 C C . ALA A 1 92 ? -10.298 10.841 -0.851 1.00 81.25 92 ALA A C 1
ATOM 705 O O . ALA A 1 92 ? -10.663 9.814 -0.268 1.00 81.25 92 ALA A O 1
ATOM 706 N N . PRO A 1 93 ? -11.055 11.368 -1.839 1.00 88.19 93 PRO A N 1
ATOM 707 C CA . PRO A 1 93 ? -12.335 10.786 -2.242 1.00 88.19 93 PRO A CA 1
ATOM 708 C C . PRO A 1 93 ? -12.243 9.376 -2.832 1.00 88.19 93 PRO A C 1
ATOM 710 O O . PRO A 1 93 ? -13.264 8.739 -2.998 1.00 88.19 93 PRO A O 1
ATOM 713 N N . LYS A 1 94 ? -11.060 8.848 -3.167 1.00 89.19 94 LYS A N 1
ATOM 714 C CA . LYS A 1 94 ? -10.922 7.483 -3.709 1.00 89.19 94 LYS A CA 1
ATOM 715 C C . LYS A 1 94 ? -11.000 6.400 -2.620 1.00 89.19 94 LYS A C 1
ATOM 717 O O . LYS A 1 94 ? -11.180 5.222 -2.941 1.00 89.19 94 LYS A O 1
ATOM 722 N N . ILE A 1 95 ? -10.855 6.787 -1.349 1.00 92.06 95 ILE A N 1
ATOM 723 C CA . ILE A 1 95 ? -10.886 5.906 -0.174 1.00 92.06 95 ILE A CA 1
ATOM 724 C C . ILE A 1 95 ? -12.314 5.909 0.398 1.00 92.06 95 ILE A C 1
ATOM 726 O O . ILE A 1 95 ? -12.675 6.787 1.182 1.00 92.06 95 ILE A O 1
ATOM 730 N N . GLU A 1 96 ? -13.151 4.951 -0.008 1.00 90.62 96 GLU A N 1
ATOM 731 C CA . GLU A 1 96 ? -14.602 4.983 0.269 1.00 90.62 96 GLU A CA 1
ATOM 732 C C . GLU A 1 96 ? -15.155 3.672 0.842 1.00 90.62 96 GLU A C 1
ATOM 734 O O . GLU A 1 96 ? -15.994 3.702 1.741 1.00 90.62 96 GLU A O 1
ATOM 739 N N . ASP A 1 97 ? -14.702 2.518 0.339 1.00 92.56 97 ASP A N 1
ATOM 740 C CA . ASP A 1 97 ? -15.270 1.209 0.681 1.00 92.56 97 ASP A CA 1
ATOM 741 C C . ASP A 1 97 ? -14.418 0.495 1.732 1.00 92.56 97 ASP A C 1
ATOM 743 O O . ASP A 1 97 ? -13.326 0.009 1.438 1.00 92.56 97 ASP A O 1
ATOM 747 N N . VAL A 1 98 ? -14.931 0.392 2.961 1.00 91.25 98 VAL A N 1
ATOM 748 C CA . VAL A 1 98 ? -14.250 -0.247 4.103 1.00 91.25 98 VAL A CA 1
ATOM 749 C C . VAL A 1 98 ? -13.868 -1.715 3.854 1.00 91.25 98 VAL A C 1
ATOM 751 O O . VAL A 1 98 ? -12.972 -2.235 4.514 1.00 91.25 98 VAL A O 1
ATOM 754 N N . SER A 1 99 ? -14.513 -2.388 2.894 1.00 90.31 99 SER A N 1
ATOM 755 C CA . SER A 1 99 ? -14.195 -3.767 2.509 1.00 90.31 99 SER A CA 1
ATOM 756 C C . SER A 1 99 ? -13.019 -3.887 1.531 1.00 90.31 99 SER A C 1
ATOM 758 O O . SER A 1 99 ? -12.577 -5.001 1.248 1.00 90.31 99 SER A O 1
ATOM 760 N N . VAL A 1 100 ? -12.510 -2.759 1.024 1.00 93.38 100 VAL A N 1
ATOM 761 C CA . VAL A 1 100 ? -11.369 -2.678 0.107 1.00 93.38 100 VAL A CA 1
ATOM 762 C C . VAL A 1 100 ? -10.086 -2.387 0.885 1.00 93.38 100 VAL A C 1
ATOM 764 O O . VAL A 1 100 ? -10.045 -1.527 1.773 1.00 93.38 100 VAL A O 1
ATOM 767 N N . THR A 1 101 ? -9.015 -3.091 0.512 1.00 94.44 101 THR A N 1
ATOM 768 C CA . THR A 1 101 ? -7.654 -2.736 0.923 1.00 94.44 101 THR A C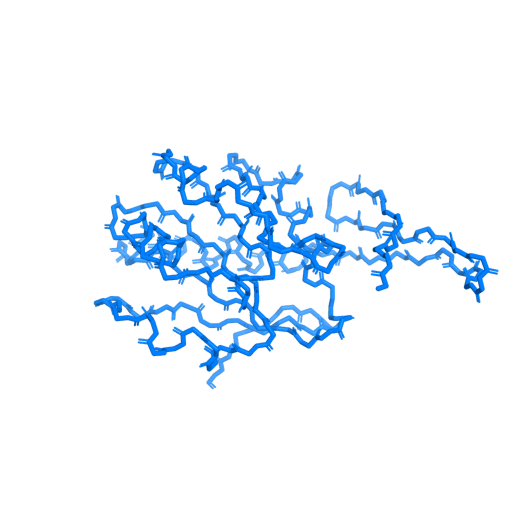A 1
ATOM 769 C C . THR A 1 101 ? -7.110 -1.697 -0.045 1.00 94.44 101 THR A C 1
ATOM 771 O O . THR A 1 101 ? -6.963 -1.970 -1.236 1.00 94.44 101 THR A O 1
ATOM 774 N N . TYR A 1 102 ? -6.796 -0.508 0.457 1.00 96.56 102 TYR A N 1
ATOM 775 C CA . TYR A 1 102 ? -6.191 0.538 -0.362 1.00 96.56 102 TYR A CA 1
ATOM 776 C C . TYR A 1 102 ? -4.680 0.557 -0.172 1.00 96.56 102 TYR A C 1
ATOM 778 O O . TYR A 1 102 ? -4.181 0.565 0.955 1.00 96.56 102 TYR A O 1
ATOM 786 N N . ILE A 1 103 ? -3.959 0.566 -1.288 1.00 96.88 103 ILE A N 1
ATOM 787 C CA . ILE A 1 103 ? -2.505 0.681 -1.336 1.00 96.88 103 ILE A CA 1
ATOM 788 C C . ILE A 1 103 ? -2.201 2.086 -1.839 1.00 96.88 103 ILE A C 1
ATOM 790 O O . ILE A 1 103 ? -2.566 2.417 -2.962 1.00 96.88 103 ILE A O 1
ATOM 794 N N . ILE A 1 104 ? -1.576 2.911 -1.008 1.00 95.44 104 ILE A N 1
ATOM 795 C CA . ILE A 1 104 ? -1.214 4.285 -1.354 1.00 95.44 104 ILE A CA 1
ATOM 796 C C . ILE A 1 104 ? 0.276 4.292 -1.684 1.00 95.44 104 ILE A C 1
ATOM 798 O O . ILE A 1 104 ? 1.105 4.139 -0.781 1.00 95.44 104 ILE A O 1
ATOM 802 N N . ASP A 1 105 ? 0.604 4.403 -2.972 1.00 93.69 105 ASP A N 1
ATOM 803 C CA . ASP A 1 105 ? 1.993 4.468 -3.428 1.00 93.69 105 ASP A CA 1
ATOM 804 C C . ASP A 1 105 ? 2.535 5.890 -3.355 1.00 93.69 105 ASP A C 1
ATOM 806 O O . ASP A 1 105 ? 1.803 6.848 -3.601 1.00 93.69 105 ASP A O 1
ATOM 810 N N . ASP A 1 106 ? 3.815 6.002 -3.004 1.00 90.06 106 ASP A N 1
ATOM 811 C CA . ASP A 1 106 ? 4.508 7.268 -2.758 1.00 90.06 106 ASP A CA 1
ATOM 812 C C . ASP A 1 106 ? 3.772 8.186 -1.761 1.00 90.06 106 ASP A C 1
ATOM 814 O O . ASP A 1 106 ? 3.745 9.410 -1.897 1.00 90.06 106 ASP A O 1
ATOM 818 N N . ALA A 1 107 ? 3.212 7.595 -0.699 1.00 91.00 107 ALA A N 1
ATOM 819 C CA . ALA A 1 107 ? 2.424 8.279 0.330 1.00 91.00 107 ALA A CA 1
ATOM 820 C C . ALA A 1 107 ? 3.179 9.411 1.062 1.00 91.00 107 ALA A C 1
ATOM 822 O O . ALA A 1 107 ? 2.558 10.217 1.747 1.00 91.00 107 ALA A O 1
ATOM 823 N N . SER A 1 108 ? 4.495 9.525 0.873 1.00 88.12 108 SER A N 1
ATOM 824 C CA . SER A 1 108 ? 5.325 10.663 1.284 1.00 88.12 108 SER A CA 1
ATOM 825 C C . SER A 1 108 ? 4.881 11.994 0.658 1.00 88.12 108 SER A C 1
ATOM 827 O O . SER A 1 108 ? 5.180 13.057 1.194 1.00 88.12 108 SER A O 1
ATOM 829 N N . TYR A 1 109 ? 4.172 11.944 -0.476 1.00 89.25 109 TYR A N 1
ATOM 830 C CA . TYR A 1 109 ? 3.592 13.106 -1.158 1.00 89.25 109 TYR A CA 1
ATOM 831 C C . TYR A 1 109 ? 2.097 13.296 -0.871 1.00 89.25 109 TYR A C 1
ATOM 833 O O . TYR A 1 109 ? 1.488 14.206 -1.435 1.00 89.25 109 TYR A O 1
ATOM 841 N N . ALA A 1 110 ? 1.498 12.437 -0.041 1.00 89.06 110 ALA A N 1
ATOM 842 C CA . ALA A 1 110 ? 0.102 12.561 0.345 1.00 89.06 110 ALA A CA 1
ATOM 843 C C . ALA A 1 110 ? -0.082 13.783 1.248 1.00 89.06 110 ALA A C 1
ATOM 845 O O . ALA A 1 110 ? 0.689 14.004 2.184 1.00 89.06 110 ALA A O 1
ATOM 846 N N . ASP A 1 111 ? -1.121 14.567 0.981 1.00 87.88 111 ASP A N 1
ATOM 847 C CA . ASP A 1 111 ? -1.471 15.676 1.852 1.00 87.88 111 ASP A CA 1
ATOM 848 C C . ASP A 1 111 ? -2.153 15.200 3.151 1.00 87.88 111 ASP A C 1
ATOM 850 O O . ASP A 1 111 ? -2.455 14.018 3.365 1.00 87.88 111 ASP A O 1
ATOM 854 N N . VAL A 1 112 ? -2.404 16.154 4.049 1.00 86.06 112 VAL A N 1
ATOM 855 C CA . VAL A 1 112 ? -3.041 15.886 5.344 1.00 86.06 112 VAL A CA 1
ATOM 856 C C . VAL A 1 112 ? -4.449 15.307 5.178 1.00 86.06 112 VAL A C 1
ATOM 858 O O . VAL A 1 112 ? -4.870 14.504 6.012 1.00 86.06 112 VAL A O 1
ATOM 861 N N . GLU A 1 113 ? -5.181 15.674 4.123 1.00 89.12 113 GLU A N 1
ATOM 862 C CA . GLU A 1 113 ? -6.538 15.181 3.879 1.00 89.12 113 GLU A CA 1
ATOM 863 C C . GLU A 1 113 ? -6.516 13.690 3.518 1.00 89.12 113 GLU A C 1
ATOM 865 O O . GLU A 1 113 ? -7.252 12.895 4.112 1.00 89.12 113 GLU A O 1
ATOM 870 N N . VAL A 1 114 ? -5.620 13.287 2.615 1.00 90.38 114 VAL A N 1
ATOM 871 C CA . VAL A 1 114 ? -5.411 11.888 2.221 1.00 90.38 114 VAL A CA 1
ATOM 872 C C . VAL A 1 114 ? -4.992 11.039 3.418 1.00 90.38 114 VAL A C 1
ATOM 874 O O . VAL A 1 114 ? -5.586 9.982 3.656 1.00 90.38 114 VAL A O 1
ATOM 877 N N . LEU A 1 115 ? -4.016 11.502 4.206 1.00 90.00 115 LEU A N 1
ATOM 878 C CA . LEU A 1 115 ? -3.558 10.788 5.402 1.00 90.00 115 LEU A CA 1
ATOM 879 C C . LEU A 1 115 ? -4.675 10.671 6.447 1.00 90.00 115 LEU A C 1
ATOM 881 O O . LEU A 1 115 ? -4.929 9.579 6.961 1.00 90.00 115 LEU A O 1
ATOM 885 N N . SER A 1 116 ? -5.416 11.752 6.701 1.00 88.62 116 SER A N 1
ATOM 886 C CA . SER A 1 116 ? -6.553 11.754 7.633 1.00 88.62 116 SER A CA 1
ATOM 887 C C . SER A 1 116 ? -7.656 10.792 7.195 1.00 88.62 116 SER A C 1
ATOM 889 O O . SER A 1 116 ? -8.250 10.082 8.018 1.00 88.62 116 SER A O 1
ATOM 891 N N . LYS A 1 117 ? -7.921 10.721 5.888 1.00 91.69 117 LYS A N 1
ATOM 892 C CA . LYS A 1 117 ? -8.898 9.798 5.316 1.00 91.69 117 LYS A CA 1
ATOM 893 C C . LYS A 1 117 ? -8.441 8.347 5.443 1.00 91.69 117 LYS A C 1
ATOM 895 O O . LYS A 1 117 ? -9.234 7.507 5.868 1.00 91.69 117 LYS A O 1
ATOM 900 N N . ALA A 1 118 ? -7.177 8.059 5.144 1.00 91.88 118 ALA A N 1
ATOM 901 C CA . ALA A 1 118 ? -6.585 6.734 5.300 1.00 91.88 118 ALA A CA 1
ATOM 902 C C . ALA A 1 118 ? -6.627 6.258 6.764 1.00 91.88 118 ALA A C 1
ATOM 904 O O . ALA A 1 118 ? -7.049 5.137 7.054 1.00 91.88 118 ALA A O 1
ATOM 905 N N . ILE A 1 119 ? -6.285 7.136 7.707 1.00 89.62 119 ILE A N 1
ATOM 906 C CA . ILE A 1 119 ? -6.405 6.868 9.143 1.00 89.62 119 ILE A CA 1
ATOM 907 C C . ILE A 1 119 ? -7.857 6.551 9.515 1.00 89.62 119 ILE A C 1
ATOM 909 O O . ILE A 1 119 ? -8.126 5.532 10.151 1.00 89.62 119 ILE A O 1
ATOM 913 N N . SER A 1 120 ? -8.804 7.393 9.099 1.00 89.19 120 SER A N 1
ATOM 914 C CA . SER A 1 120 ? -10.228 7.206 9.402 1.00 89.19 120 SER A CA 1
ATOM 915 C C . SER A 1 120 ? -10.766 5.890 8.835 1.00 89.19 120 SER A C 1
ATOM 917 O O . SER A 1 120 ? -11.509 5.181 9.514 1.00 89.19 120 SER A O 1
ATOM 919 N N . HIS A 1 121 ? -10.333 5.517 7.628 1.00 92.06 121 HIS A N 1
ATOM 920 C CA . HIS A 1 121 ? -10.634 4.227 7.006 1.00 92.06 121 HIS A CA 1
ATOM 921 C C . HIS A 1 121 ? -10.136 3.054 7.851 1.00 92.06 121 HIS A C 1
ATOM 923 O O . HIS A 1 121 ? -10.885 2.116 8.126 1.00 92.06 121 HIS A O 1
ATOM 929 N N . ALA A 1 122 ? -8.890 3.134 8.326 1.00 91.25 122 ALA A N 1
ATOM 930 C CA . ALA A 1 122 ? -8.310 2.119 9.195 1.00 91.25 122 ALA A CA 1
ATOM 931 C C . ALA A 1 122 ? -9.029 2.031 10.557 1.00 91.25 122 ALA A C 1
ATOM 933 O O . ALA A 1 122 ? -9.232 0.922 11.057 1.00 91.25 122 ALA A O 1
ATOM 934 N N . LYS A 1 123 ? -9.469 3.166 11.135 1.00 87.25 123 LYS A N 1
ATOM 935 C CA . LYS A 1 123 ? -10.288 3.200 12.369 1.00 87.25 123 LYS A CA 1
ATOM 936 C C . LYS A 1 123 ? -11.669 2.570 12.164 1.00 87.25 123 LYS A C 1
ATOM 938 O O . LYS A 1 123 ? -12.167 1.901 13.062 1.00 87.25 123 LYS A O 1
ATOM 943 N N . ALA A 1 124 ? -12.263 2.729 10.982 1.00 88.88 124 ALA A N 1
ATOM 944 C CA . ALA A 1 124 ? -13.536 2.103 10.620 1.00 88.88 124 ALA A CA 1
ATOM 945 C C . ALA A 1 124 ? -13.428 0.583 10.371 1.00 88.88 124 ALA A C 1
ATOM 947 O O . ALA A 1 124 ? -14.430 -0.074 10.098 1.00 88.88 124 ALA A O 1
ATOM 948 N N . GLY A 1 125 ? -12.223 0.011 10.466 1.00 88.75 125 GLY A N 1
ATOM 949 C CA . GLY A 1 125 ? -11.967 -1.410 10.247 1.00 88.75 125 GLY A CA 1
ATOM 950 C C . GLY A 1 125 ? -11.549 -1.759 8.818 1.00 88.75 125 GLY A C 1
ATOM 951 O O . GLY A 1 125 ? -11.360 -2.944 8.532 1.00 88.75 125 GLY A O 1
ATOM 952 N N . GLY A 1 126 ? -11.358 -0.769 7.946 1.00 92.00 126 GLY A N 1
ATOM 953 C CA . GLY A 1 126 ? -10.764 -0.962 6.626 1.00 92.00 126 GLY A CA 1
ATOM 954 C C . GLY A 1 126 ? -9.256 -1.180 6.709 1.00 92.00 126 GLY A C 1
ATOM 955 O O . GLY A 1 126 ? -8.663 -1.011 7.773 1.00 92.00 126 GLY A O 1
ATOM 956 N N . CYS A 1 127 ? -8.628 -1.577 5.599 1.00 93.50 127 CYS A N 1
ATOM 957 C CA . CYS A 1 127 ? -7.185 -1.817 5.531 1.00 93.50 127 CYS A CA 1
ATOM 958 C C . CYS A 1 127 ? -6.487 -0.815 4.610 1.00 93.50 127 CYS A C 1
ATOM 960 O O . CYS A 1 127 ? -6.924 -0.592 3.481 1.00 93.50 127 CYS A O 1
ATOM 962 N N . ILE A 1 128 ? -5.397 -0.231 5.108 1.00 94.94 128 ILE A N 1
ATOM 963 C CA . ILE A 1 128 ? -4.529 0.688 4.374 1.00 94.94 128 ILE A CA 1
ATOM 964 C C . ILE A 1 128 ? -3.101 0.150 4.386 1.00 94.94 128 ILE A C 1
ATOM 966 O O . ILE A 1 128 ? -2.568 -0.204 5.441 1.00 94.94 128 ILE A O 1
ATOM 970 N N . VAL A 1 129 ? -2.465 0.177 3.218 1.00 96.06 129 VAL A N 1
ATOM 971 C CA . VAL A 1 129 ? -1.025 -0.012 3.049 1.00 96.06 129 VAL A CA 1
ATOM 972 C C . VAL A 1 129 ? -0.431 1.291 2.516 1.00 96.06 129 VAL A C 1
ATOM 974 O O . VAL A 1 129 ? -0.734 1.687 1.397 1.00 96.06 129 VAL A O 1
ATOM 977 N N . LEU A 1 130 ? 0.412 1.957 3.303 1.00 95.31 130 LEU A N 1
ATOM 978 C CA . LEU A 1 130 ? 1.169 3.139 2.887 1.00 95.31 130 LEU A CA 1
ATOM 979 C C . LEU A 1 130 ? 2.561 2.716 2.421 1.00 95.31 130 LEU A C 1
ATOM 981 O O . LEU A 1 130 ? 3.280 2.053 3.171 1.00 95.31 130 LEU A O 1
ATOM 985 N N . LEU A 1 131 ? 2.961 3.115 1.217 1.00 95.75 131 LEU A N 1
ATOM 986 C CA . LEU A 1 131 ? 4.324 2.937 0.722 1.00 95.75 131 LEU A CA 1
ATOM 987 C C . LEU A 1 131 ? 5.072 4.264 0.841 1.00 95.75 131 LEU A C 1
ATOM 989 O O . LEU A 1 131 ? 4.652 5.274 0.286 1.00 95.75 131 LEU A O 1
ATOM 993 N N . LEU A 1 132 ? 6.171 4.258 1.590 1.00 93.19 132 LEU A N 1
ATOM 994 C CA . LEU A 1 132 ? 6.876 5.467 2.023 1.00 93.19 132 LEU A CA 1
ATOM 995 C C . LEU A 1 132 ? 8.376 5.332 1.770 1.00 93.19 132 LEU A C 1
ATOM 997 O O . LEU A 1 132 ? 8.920 4.221 1.771 1.00 93.19 132 LEU A O 1
ATOM 1001 N N . GLU A 1 133 ? 9.072 6.451 1.584 1.00 91.75 133 GLU A N 1
ATOM 1002 C CA . GLU A 1 133 ? 10.538 6.454 1.610 1.00 91.75 133 GLU A CA 1
ATOM 1003 C C . GLU A 1 133 ? 11.085 6.342 3.034 1.00 91.75 133 GLU A C 1
ATOM 1005 O O . GLU A 1 133 ? 12.001 5.544 3.268 1.00 91.75 133 GLU A O 1
ATOM 1010 N N . SER A 1 134 ? 10.482 7.073 3.974 1.00 90.62 134 SER A N 1
ATOM 1011 C CA . SER A 1 134 ? 10.785 7.026 5.405 1.00 90.62 134 SER A CA 1
ATOM 1012 C C . SER A 1 134 ? 9.507 7.100 6.236 1.00 90.62 134 SER A C 1
ATOM 1014 O O . SER A 1 134 ? 8.643 7.935 5.992 1.00 90.62 134 SER A O 1
ATOM 1016 N N . ILE A 1 135 ? 9.395 6.280 7.284 1.00 88.50 135 ILE A N 1
ATOM 1017 C CA . ILE A 1 135 ? 8.246 6.351 8.210 1.00 88.50 135 ILE A CA 1
ATOM 1018 C C . ILE A 1 135 ? 8.152 7.718 8.901 1.00 88.50 135 ILE A C 1
ATOM 1020 O O . ILE A 1 135 ? 7.050 8.198 9.166 1.00 88.50 135 ILE A O 1
ATOM 1024 N N . SER A 1 136 ? 9.294 8.370 9.146 1.00 87.06 136 SER A N 1
ATOM 1025 C CA . SER A 1 136 ? 9.348 9.688 9.790 1.00 87.06 136 SER A CA 1
ATOM 1026 C C . SER A 1 136 ? 8.571 10.768 9.032 1.00 87.06 136 SER A C 1
ATOM 1028 O O . SER A 1 136 ? 8.189 11.760 9.634 1.00 87.06 136 SER A O 1
ATOM 1030 N N . GLU A 1 137 ? 8.335 10.588 7.729 1.00 82.19 137 GLU A N 1
ATOM 1031 C CA . GLU A 1 137 ? 7.629 11.554 6.872 1.00 82.19 137 GLU A CA 1
ATOM 1032 C C . GLU A 1 137 ? 6.144 11.674 7.213 1.00 82.19 137 GLU A C 1
ATOM 1034 O O . GLU A 1 137 ? 5.544 12.719 6.994 1.00 82.19 137 GLU A O 1
ATOM 1039 N N . VAL A 1 138 ? 5.555 10.616 7.771 1.00 80.00 138 VAL A N 1
ATOM 1040 C CA . VAL A 1 138 ? 4.136 10.590 8.154 1.00 80.00 138 VAL A CA 1
ATOM 1041 C C . VAL A 1 138 ? 3.945 10.463 9.658 1.00 80.00 138 VAL A C 1
ATOM 1043 O O . VAL A 1 138 ? 2.829 10.591 10.143 1.00 80.00 138 VAL A O 1
ATOM 1046 N N . GLN A 1 139 ? 5.013 10.217 10.418 1.00 76.69 139 GLN A N 1
ATOM 1047 C CA . GLN A 1 139 ? 4.927 9.875 11.836 1.00 76.69 139 GLN A CA 1
ATOM 1048 C C . GLN A 1 139 ? 4.245 10.959 12.682 1.00 76.69 139 GLN A C 1
ATOM 1050 O O . GLN A 1 139 ? 3.519 10.621 13.611 1.00 76.69 139 GLN A O 1
ATOM 1055 N N . GLU A 1 140 ? 4.425 12.235 12.335 1.00 71.94 140 GLU A N 1
ATOM 1056 C CA . GLU A 1 140 ? 3.743 13.358 12.995 1.00 71.94 140 GLU A CA 1
ATOM 1057 C C . GLU A 1 140 ? 2.258 13.462 12.608 1.00 71.94 140 GLU A C 1
ATOM 1059 O O . GLU A 1 140 ? 1.440 13.885 13.415 1.00 71.94 140 GLU A O 1
ATOM 1064 N N . ALA A 1 141 ? 1.892 13.046 11.392 1.00 68.81 141 ALA A N 1
ATOM 1065 C CA . ALA A 1 141 ? 0.510 13.059 10.907 1.00 68.81 141 ALA A CA 1
ATOM 1066 C C . ALA A 1 141 ? -0.301 11.837 11.379 1.00 68.81 141 ALA A C 1
ATOM 1068 O O . ALA A 1 141 ? -1.532 11.858 11.384 1.00 68.81 141 ALA A O 1
ATOM 1069 N N . LEU A 1 142 ? 0.378 10.757 11.773 1.00 68.94 142 LEU A N 1
ATOM 1070 C CA . LEU A 1 142 ? -0.232 9.529 12.270 1.00 68.94 142 LEU A CA 1
ATOM 1071 C C . LEU A 1 142 ? -0.537 9.625 13.779 1.00 68.94 142 LEU A C 1
ATOM 1073 O O . LEU A 1 142 ? -0.022 8.839 14.573 1.00 68.94 142 LEU A O 1
ATOM 1077 N N . GLU A 1 143 ? -1.428 10.532 14.189 1.00 63.09 143 GLU A N 1
ATOM 1078 C CA . GLU A 1 143 ? -2.084 10.453 15.507 1.00 63.09 143 GLU A CA 1
ATOM 1079 C C . GLU A 1 143 ? -3.133 9.322 15.489 1.00 63.09 143 GLU A C 1
ATOM 1081 O O . GLU A 1 143 ? -4.345 9.513 15.334 1.00 63.09 143 GLU A O 1
ATOM 1086 N N . PHE A 1 144 ? -2.642 8.085 15.558 1.00 61.66 144 PHE A N 1
ATOM 1087 C CA . PHE A 1 144 ? -3.445 6.871 15.472 1.00 61.66 144 PHE A CA 1
ATOM 1088 C C . PHE A 1 144 ? -3.510 6.186 16.842 1.00 61.66 144 PHE A C 1
ATOM 1090 O O . PHE A 1 144 ? -2.491 5.776 17.388 1.00 61.66 144 PHE A O 1
ATOM 1097 N N . ASP A 1 145 ? -4.723 6.019 17.385 1.00 60.44 145 ASP A N 1
ATOM 1098 C CA . ASP A 1 145 ? -4.959 5.347 18.680 1.00 60.44 145 ASP A CA 1
ATOM 1099 C C . ASP A 1 145 ? -4.582 3.850 18.666 1.00 60.44 145 ASP A C 1
ATOM 1101 O O . ASP A 1 145 ? -4.556 3.191 19.704 1.00 60.44 145 ASP A O 1
ATOM 1105 N N . ALA A 1 146 ? -4.292 3.297 17.485 1.00 61.06 146 ALA A N 1
ATOM 1106 C CA . ALA A 1 146 ? -3.722 1.970 17.310 1.00 61.06 146 ALA A CA 1
ATOM 1107 C C . ALA A 1 146 ? -2.278 2.091 16.805 1.00 61.06 146 ALA A C 1
ATOM 1109 O O . ALA A 1 146 ? -1.938 3.008 16.071 1.00 61.06 146 ALA A O 1
ATOM 1110 N N . VAL A 1 147 ? -1.410 1.155 17.181 1.00 75.69 147 VAL A N 1
ATOM 1111 C CA . VAL A 1 147 ? -0.013 1.158 16.727 1.00 75.69 147 VAL A CA 1
ATOM 1112 C C . VAL A 1 147 ? 0.036 0.651 15.277 1.00 75.69 147 VAL A C 1
ATOM 1114 O O . VAL A 1 147 ? -0.359 -0.497 15.048 1.00 75.69 147 VAL A O 1
ATOM 1117 N N . PRO A 1 148 ? 0.496 1.451 14.290 1.00 86.69 148 PRO A N 1
ATOM 1118 C CA . PRO A 1 148 ? 0.661 0.976 12.919 1.00 86.69 148 PRO A CA 1
ATOM 1119 C C . PRO A 1 148 ? 1.653 -0.187 12.851 1.00 86.69 148 PRO A C 1
ATOM 1121 O O . PRO A 1 148 ? 2.586 -0.278 13.652 1.00 86.69 148 PRO A O 1
ATOM 1124 N N . VAL A 1 149 ? 1.496 -1.066 11.861 1.00 91.06 149 VAL A N 1
ATOM 1125 C CA . VAL A 1 149 ? 2.516 -2.085 11.587 1.00 91.06 149 VAL A CA 1
ATOM 1126 C C . VAL A 1 149 ? 3.561 -1.509 10.650 1.00 91.06 149 VAL A C 1
ATOM 1128 O O . VAL A 1 149 ? 3.253 -1.149 9.517 1.00 91.06 149 VAL A O 1
ATOM 1131 N N . TYR A 1 150 ? 4.811 -1.494 11.100 1.00 92.38 150 TYR A N 1
ATOM 1132 C CA . TYR A 1 150 ? 5.937 -1.003 10.316 1.00 92.38 150 TYR A CA 1
ATOM 1133 C C . TYR A 1 150 ? 6.698 -2.152 9.656 1.00 92.38 150 TYR A C 1
ATOM 1135 O O . TYR A 1 150 ? 7.203 -3.066 10.317 1.00 92.38 150 TYR A O 1
ATOM 1143 N N . LEU A 1 151 ? 6.799 -2.099 8.333 1.00 95.38 151 LEU A N 1
ATOM 1144 C CA . LEU A 1 151 ? 7.547 -3.038 7.509 1.00 95.38 151 LEU A CA 1
ATOM 1145 C C . LEU A 1 151 ? 8.612 -2.291 6.703 1.00 95.38 151 LEU A C 1
ATOM 1147 O O . LEU A 1 151 ? 8.496 -1.099 6.434 1.00 95.38 151 LEU A O 1
ATOM 1151 N N . LYS A 1 152 ? 9.652 -3.012 6.292 1.00 96.00 152 LYS A N 1
ATOM 1152 C CA . LYS A 1 152 ? 10.721 -2.522 5.426 1.00 96.00 152 LYS A CA 1
ATOM 1153 C C . LYS A 1 152 ? 10.792 -3.375 4.177 1.00 96.00 152 LYS A C 1
ATOM 1155 O O . LYS A 1 152 ? 10.995 -4.584 4.286 1.00 96.00 152 LYS A O 1
ATOM 1160 N N . LEU A 1 153 ? 10.700 -2.750 3.012 1.00 95.62 153 LEU A N 1
ATOM 1161 C CA . LEU A 1 153 ? 10.946 -3.394 1.732 1.00 95.62 153 LEU A CA 1
ATOM 1162 C C . LEU A 1 153 ? 12.385 -3.123 1.285 1.00 95.62 153 LEU A C 1
ATOM 1164 O O . LEU A 1 153 ? 12.804 -1.981 1.073 1.00 95.62 153 LEU A O 1
ATOM 1168 N N . LYS A 1 154 ? 13.154 -4.198 1.126 1.00 92.50 154 LYS A N 1
ATOM 1169 C CA . LYS A 1 154 ? 14.491 -4.186 0.523 1.00 92.50 154 LYS A CA 1
ATOM 1170 C C . LYS A 1 154 ? 14.465 -5.033 -0.746 1.00 92.50 154 LYS A C 1
ATOM 1172 O O . LYS A 1 154 ? 13.578 -5.855 -0.928 1.00 92.50 154 LYS A O 1
ATOM 1177 N N . ARG A 1 155 ? 15.519 -4.946 -1.564 1.00 84.12 155 ARG A N 1
ATOM 1178 C CA . ARG A 1 155 ? 15.711 -5.866 -2.706 1.00 84.12 155 ARG A CA 1
ATOM 1179 C C . ARG A 1 155 ? 15.728 -7.348 -2.303 1.00 84.12 155 ARG A C 1
ATOM 1181 O O . ARG A 1 155 ? 15.469 -8.206 -3.136 1.00 84.12 155 ARG A O 1
ATOM 1188 N N . SER A 1 156 ? 16.075 -7.642 -1.048 1.00 86.25 156 SER A N 1
ATOM 1189 C CA . SER A 1 156 ? 16.070 -8.991 -0.473 1.00 86.25 156 SER A CA 1
ATOM 1190 C C . SER A 1 156 ? 14.686 -9.471 -0.018 1.00 86.25 156 SER A C 1
ATOM 1192 O O . SER A 1 156 ? 14.583 -10.611 0.426 1.00 86.25 156 SER A O 1
ATOM 1194 N N . GLY A 1 157 ? 13.668 -8.609 -0.070 1.00 91.38 157 GLY A N 1
ATOM 1195 C CA . GLY A 1 157 ? 12.308 -8.881 0.385 1.00 91.38 157 GLY A CA 1
ATOM 1196 C C . GLY A 1 157 ? 11.843 -7.968 1.521 1.00 91.38 157 GLY A C 1
ATOM 1197 O O . GLY A 1 157 ? 12.570 -7.088 2.004 1.00 91.38 157 GLY A O 1
ATOM 1198 N N . LEU A 1 158 ? 10.602 -8.201 1.925 1.00 95.81 158 LEU A N 1
ATOM 1199 C CA . LEU A 1 158 ? 9.870 -7.535 2.989 1.00 95.81 158 LEU A CA 1
ATOM 1200 C C . LEU A 1 158 ? 10.261 -8.114 4.356 1.00 95.81 158 LEU A C 1
ATOM 1202 O O . LEU A 1 158 ? 10.437 -9.320 4.524 1.00 95.81 158 LEU A O 1
ATOM 1206 N N . SER A 1 159 ? 10.392 -7.252 5.359 1.00 94.69 159 SER A N 1
ATOM 1207 C CA . SER A 1 159 ? 10.665 -7.641 6.748 1.00 94.69 159 SER A CA 1
ATOM 1208 C C . SER A 1 159 ? 9.979 -6.686 7.723 1.00 94.69 159 SER A C 1
ATOM 1210 O O . SER A 1 159 ? 9.707 -5.549 7.356 1.00 94.69 159 SER A O 1
ATOM 1212 N N . LYS A 1 160 ? 9.739 -7.085 8.978 1.00 90.25 160 LYS A N 1
ATOM 1213 C CA . LYS A 1 160 ? 9.265 -6.147 10.013 1.00 90.25 160 LYS A CA 1
ATOM 1214 C C . LYS A 1 160 ? 10.373 -5.147 10.370 1.00 90.25 160 LYS A C 1
ATOM 1216 O O . LYS A 1 160 ? 11.538 -5.546 10.426 1.00 90.25 160 LYS A O 1
ATOM 1221 N N . LEU A 1 161 ? 10.025 -3.879 10.603 1.00 81.50 161 LEU A N 1
ATOM 1222 C CA . LEU A 1 161 ? 10.889 -2.983 11.377 1.00 81.50 161 LEU A CA 1
ATOM 1223 C C . LEU A 1 161 ? 10.773 -3.417 12.845 1.00 81.50 161 LEU A C 1
ATOM 1225 O O . LEU A 1 161 ? 9.658 -3.537 13.351 1.00 81.50 161 LEU A O 1
ATOM 1229 N N . ILE A 1 162 ? 11.906 -3.746 13.468 1.00 56.53 162 ILE A N 1
ATOM 1230 C CA . ILE A 1 162 ? 12.012 -4.086 14.897 1.00 56.53 162 ILE A CA 1
ATOM 1231 C C . ILE A 1 162 ? 12.231 -2.791 15.667 1.00 56.53 162 ILE A C 1
ATOM 1233 O O . ILE A 1 162 ? 13.067 -1.995 15.178 1.00 56.53 162 ILE A O 1
#

Secondary structure (DSSP, 8-state):
-PPPPEEEETTEEEEPPBTTB---EEEE-HHHHHHHHHHHHHHHHTT--EEEEEE--TTSSHHHHHHHHHHHSTTEEEEESEETTEE-S--GGG---TTSEEEEETGGG--HHHHHHHHHHHHTT-EEEEEES-THHHHTT---SSPPEEEEEETTEEEE--

Sequence (162 aa):
MLERPISISGTTVHFHAWDHDTGNHKHDFKKDVQMLSTVISNLFITNSGKLICIEGRPGSGKSAFAKVLESTGEKCKLIDVFISGKTVEPVAPKIEDVSVTYIIDDASYADVEVLSKAISHAKAGGCIVLLLESISEVQEALEFDAVPVYLKLKRSGLSKLI